Protein AF-A0A6S8BN02-F1 (afdb_monomer)

Organism: NCBI:txid215587

Structure (mmCIF, N/CA/C/O backbone):
data_AF-A0A6S8BN02-F1
#
_entry.id   AF-A0A6S8BN02-F1
#
loop_
_atom_site.group_PDB
_atom_site.id
_atom_site.type_symbol
_atom_site.label_atom_id
_atom_site.label_alt_id
_atom_site.label_comp_id
_atom_site.label_asym_id
_atom_site.label_entity_id
_atom_site.label_seq_id
_atom_site.pdbx_PDB_ins_code
_atom_site.Cartn_x
_atom_site.Cartn_y
_atom_site.Cartn_z
_atom_site.occupancy
_atom_site.B_iso_or_equiv
_atom_site.auth_seq_id
_atom_site.auth_comp_id
_atom_site.auth_asym_id
_atom_site.auth_atom_id
_atom_site.pdbx_PDB_model_num
ATOM 1 N N . MET A 1 1 ? -18.928 19.474 31.630 1.00 44.78 1 MET A N 1
ATOM 2 C CA . MET A 1 1 ? -18.646 19.064 30.236 1.00 44.78 1 MET A CA 1
ATOM 3 C C . MET A 1 1 ? -17.134 18.871 30.055 1.00 44.78 1 MET A C 1
ATOM 5 O O . MET A 1 1 ? -16.537 19.524 29.217 1.00 44.78 1 MET A O 1
ATOM 9 N N . TYR A 1 2 ? -16.512 18.007 30.874 1.00 41.44 2 TYR A N 1
ATOM 10 C CA . TYR A 1 2 ? -15.057 17.754 30.863 1.00 41.44 2 TYR A CA 1
ATOM 11 C C . TYR A 1 2 ? -14.678 16.281 31.134 1.00 41.44 2 TYR A C 1
ATOM 13 O O . TYR A 1 2 ? -13.512 15.988 31.355 1.00 41.44 2 TYR A O 1
ATOM 21 N N . ASP A 1 3 ? -15.614 15.331 31.029 1.00 41.16 3 ASP A N 1
ATOM 22 C CA . ASP A 1 3 ? -15.327 13.899 31.258 1.00 41.16 3 ASP A CA 1
ATOM 23 C C . ASP A 1 3 ? -15.135 13.097 29.961 1.00 41.16 3 ASP A C 1
ATOM 25 O O . ASP A 1 3 ? -15.389 11.897 29.907 1.00 41.16 3 ASP A O 1
ATOM 29 N N . VAL A 1 4 ? -14.690 13.749 28.882 1.00 53.25 4 VAL A N 1
ATOM 30 C CA . VAL A 1 4 ? -14.403 13.065 27.605 1.00 53.25 4 VAL A CA 1
ATOM 31 C C . VAL A 1 4 ? -12.940 12.598 27.526 1.00 53.25 4 VAL A C 1
ATOM 33 O O . VAL A 1 4 ? -12.625 11.679 26.778 1.00 53.25 4 VAL A O 1
ATOM 36 N N . PHE A 1 5 ? -12.039 13.145 28.351 1.00 51.91 5 PHE A N 1
ATOM 37 C CA . PHE A 1 5 ? -10.596 12.900 28.211 1.00 51.91 5 PHE A CA 1
ATOM 38 C C . PHE A 1 5 ? -10.017 11.769 29.069 1.00 51.91 5 PHE A C 1
ATOM 40 O O . PHE A 1 5 ? -8.858 11.414 28.873 1.00 51.91 5 PHE A O 1
ATOM 47 N N . HIS A 1 6 ? -10.786 11.160 29.980 1.00 45.75 6 HIS A N 1
ATOM 48 C CA . HIS A 1 6 ? -10.226 10.194 30.936 1.00 45.75 6 HIS A CA 1
ATOM 49 C C . HIS A 1 6 ? -10.884 8.810 30.927 1.00 45.75 6 HIS A C 1
ATOM 51 O O . HIS A 1 6 ? -10.909 8.116 31.944 1.00 45.75 6 HIS A O 1
ATOM 57 N N . ARG A 1 7 ? -11.355 8.329 29.769 1.00 52.53 7 ARG A N 1
ATOM 58 C CA . ARG A 1 7 ? -11.591 6.887 29.613 1.00 52.53 7 ARG A CA 1
ATOM 59 C C . ARG A 1 7 ? -10.234 6.201 29.490 1.00 52.53 7 ARG A C 1
ATOM 61 O O . ARG A 1 7 ? -9.657 6.138 28.410 1.00 52.53 7 ARG A O 1
ATOM 68 N N . ALA A 1 8 ? -9.704 5.717 30.614 1.00 55.69 8 ALA A N 1
ATOM 69 C CA . ALA A 1 8 ? -8.533 4.852 30.621 1.00 55.69 8 ALA A CA 1
ATOM 70 C C . ALA A 1 8 ? -8.816 3.662 29.692 1.00 55.69 8 ALA A C 1
ATOM 72 O O . ALA A 1 8 ? -9.604 2.775 30.025 1.00 55.69 8 ALA A O 1
ATOM 73 N N . GLY A 1 9 ? -8.230 3.685 28.492 1.00 63.44 9 GLY A N 1
ATOM 74 C CA . GLY A 1 9 ? -8.347 2.588 27.544 1.00 63.44 9 GLY A CA 1
ATOM 75 C C . GLY A 1 9 ? -7.926 1.297 28.235 1.00 63.44 9 GLY A C 1
ATOM 76 O O . GLY A 1 9 ? -6.915 1.270 28.944 1.00 63.44 9 GLY A O 1
ATOM 77 N N . SER A 1 10 ? -8.722 0.239 28.066 1.00 79.38 10 SER A N 1
ATOM 78 C CA . SER A 1 10 ? -8.413 -1.074 28.632 1.00 79.38 10 SER A CA 1
ATOM 79 C C . SER A 1 10 ? -6.965 -1.467 28.298 1.00 79.38 10 SER A C 1
ATOM 81 O O . SER A 1 10 ? -6.441 -1.094 27.242 1.00 79.38 10 SER A O 1
ATOM 83 N N . ARG A 1 11 ? -6.295 -2.229 29.175 1.00 82.50 11 ARG A N 1
ATOM 84 C CA . ARG A 1 11 ? -4.927 -2.727 28.906 1.00 82.50 11 ARG A CA 1
ATOM 85 C C . ARG A 1 11 ? -4.832 -3.400 27.528 1.00 82.50 11 ARG A C 1
ATOM 87 O O . ARG A 1 11 ? -3.827 -3.240 26.845 1.00 82.50 11 ARG A O 1
ATOM 94 N N . PHE A 1 12 ? -5.911 -4.059 27.105 1.00 79.50 12 PHE A N 1
ATOM 95 C CA . PHE A 1 12 ? -6.062 -4.659 25.784 1.00 79.50 12 PHE A CA 1
ATOM 96 C C . PHE A 1 12 ? -5.949 -3.636 24.645 1.00 79.50 12 PHE A C 1
ATOM 98 O O . PHE A 1 12 ? -5.154 -3.828 23.733 1.00 79.50 12 PHE A O 1
ATOM 105 N N . SER A 1 13 ? -6.662 -2.508 24.719 1.00 77.38 13 SER A N 1
ATOM 106 C CA . SER A 1 13 ? -6.602 -1.457 23.693 1.00 77.38 13 SER A CA 1
ATOM 107 C C . SER A 1 13 ? -5.203 -0.840 23.563 1.00 77.38 13 SER A C 1
ATOM 109 O O . SER A 1 13 ? -4.771 -0.535 22.456 1.00 77.38 13 SER A O 1
ATOM 111 N N . ARG A 1 14 ? -4.469 -0.691 24.677 1.00 82.88 14 ARG A N 1
ATOM 112 C CA . ARG A 1 14 ? -3.081 -0.189 24.655 1.00 82.88 14 ARG A CA 1
ATOM 113 C C . ARG A 1 14 ? -2.125 -1.195 24.015 1.00 82.88 14 ARG A C 1
ATOM 115 O O . ARG A 1 14 ? -1.319 -0.801 23.181 1.00 82.88 14 ARG A O 1
ATOM 122 N N . LEU A 1 15 ? -2.237 -2.476 24.373 1.00 85.75 15 LEU A N 1
ATOM 123 C CA . LEU A 1 15 ? -1.440 -3.546 23.763 1.00 85.75 15 LEU A CA 1
ATOM 124 C C . LEU A 1 15 ? -1.714 -3.663 22.262 1.00 85.75 15 LEU A C 1
ATOM 126 O O . LEU A 1 15 ? -0.774 -3.759 21.483 1.00 85.75 15 LEU A O 1
ATOM 130 N N . PHE A 1 16 ? -2.982 -3.581 21.860 1.00 83.94 16 PHE A N 1
ATOM 131 C CA . PHE A 1 16 ? -3.385 -3.621 20.459 1.00 83.94 16 PHE A CA 1
ATOM 132 C C . PHE A 1 16 ? -2.815 -2.440 19.655 1.00 83.94 16 PHE A C 1
ATOM 134 O O . PHE A 1 16 ? -2.267 -2.629 18.575 1.00 83.94 16 PHE A O 1
ATOM 141 N N . ALA A 1 17 ? -2.864 -1.220 20.202 1.00 84.00 17 ALA A N 1
ATOM 142 C CA . ALA A 1 17 ? -2.279 -0.047 19.550 1.00 84.00 17 ALA A CA 1
ATOM 143 C C . ALA A 1 17 ? -0.752 -0.161 19.392 1.00 84.00 17 ALA A C 1
ATOM 145 O O . ALA A 1 17 ? -0.221 0.164 18.331 1.00 84.00 17 ALA A O 1
ATOM 146 N N . ILE A 1 18 ? -0.052 -0.652 20.423 1.00 87.00 18 ILE A N 1
ATOM 147 C CA . ILE A 1 18 ? 1.394 -0.914 20.354 1.00 87.00 18 ILE A CA 1
ATOM 148 C C . ILE A 1 18 ? 1.684 -1.973 19.291 1.00 87.00 18 ILE A C 1
ATOM 150 O O . ILE A 1 18 ? 2.579 -1.780 18.477 1.00 87.00 18 ILE A O 1
ATOM 154 N N . GLN A 1 19 ? 0.917 -3.062 19.266 1.00 90.44 19 GLN A N 1
ATOM 155 C CA . GLN A 1 19 ? 1.087 -4.133 18.292 1.00 90.44 19 GLN A CA 1
ATOM 156 C C . GLN A 1 19 ? 0.885 -3.627 16.859 1.00 90.44 19 GLN A C 1
ATOM 158 O O . GLN A 1 19 ? 1.7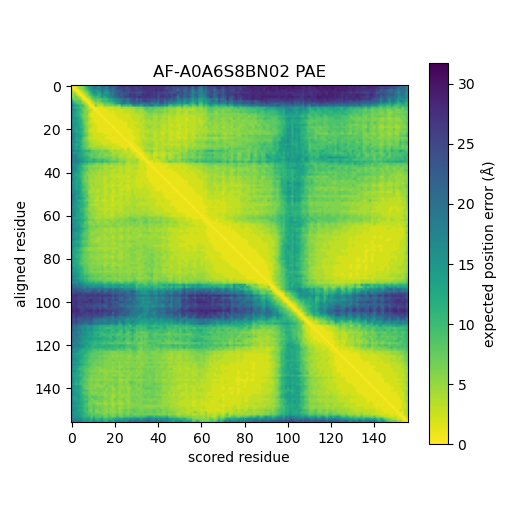61 -3.854 16.030 1.00 90.44 19 GLN A O 1
ATOM 163 N N . MET A 1 20 ? -0.179 -2.870 16.575 1.00 86.38 20 MET A N 1
ATOM 164 C CA . MET A 1 20 ? -0.367 -2.266 15.251 1.00 86.38 20 MET A CA 1
ATOM 165 C C . MET A 1 20 ? 0.755 -1.296 14.872 1.00 86.38 20 MET A C 1
ATOM 167 O O . MET A 1 20 ? 1.180 -1.276 13.718 1.00 86.38 20 MET A O 1
ATOM 171 N N . TRP A 1 21 ? 1.243 -0.488 15.820 1.00 87.12 21 TRP A N 1
ATOM 172 C CA . TRP A 1 21 ? 2.360 0.425 15.571 1.00 87.12 21 TRP A CA 1
ATOM 173 C C . TRP A 1 21 ? 3.642 -0.343 15.234 1.00 87.12 21 TRP A C 1
ATOM 175 O O . TRP A 1 21 ? 4.277 -0.050 14.225 1.00 87.12 21 TRP A O 1
ATOM 185 N N . VAL A 1 22 ? 3.978 -1.372 16.020 1.00 88.12 22 VAL A N 1
ATOM 186 C CA . VAL A 1 22 ? 5.139 -2.238 15.774 1.00 88.12 22 VAL A CA 1
ATOM 187 C C . VAL A 1 22 ? 5.011 -2.944 14.426 1.00 88.12 22 VAL A C 1
ATOM 189 O O . VAL A 1 22 ? 5.951 -2.895 13.640 1.00 88.12 22 VAL A O 1
ATOM 192 N N . THR A 1 23 ? 3.857 -3.544 14.114 1.00 86.88 23 THR A N 1
ATOM 193 C CA . THR A 1 23 ? 3.626 -4.189 12.813 1.00 86.88 23 THR A CA 1
ATOM 194 C C . THR A 1 23 ? 3.795 -3.190 11.666 1.00 86.88 23 THR A C 1
ATOM 196 O O . THR A 1 23 ? 4.440 -3.514 10.673 1.00 86.88 23 THR A O 1
ATOM 199 N N . GLY A 1 24 ? 3.290 -1.959 11.815 1.00 81.75 24 GLY A N 1
ATOM 200 C CA . GLY A 1 24 ? 3.478 -0.889 10.835 1.00 81.75 24 GLY A CA 1
ATOM 201 C C . GLY A 1 24 ? 4.951 -0.526 10.628 1.00 81.75 24 GLY A C 1
ATOM 202 O O . GLY A 1 24 ? 5.408 -0.476 9.491 1.00 81.75 24 GLY A O 1
ATOM 203 N N . VAL A 1 25 ? 5.710 -0.340 11.711 1.00 84.19 25 VAL A N 1
ATOM 204 C CA . VAL A 1 25 ? 7.153 -0.040 11.663 1.00 84.19 25 VAL A CA 1
ATOM 205 C C . VAL A 1 25 ? 7.943 -1.186 11.030 1.00 84.19 25 VAL A C 1
ATOM 207 O O . VAL A 1 25 ? 8.790 -0.949 10.174 1.00 84.19 25 VAL A O 1
ATOM 210 N N . ILE A 1 26 ? 7.657 -2.437 11.397 1.00 84.25 26 ILE A N 1
ATOM 211 C CA . ILE A 1 26 ? 8.308 -3.609 10.796 1.00 84.25 26 ILE A CA 1
ATOM 212 C C . ILE A 1 26 ? 8.007 -3.666 9.293 1.00 84.25 26 ILE A C 1
ATOM 214 O O . ILE A 1 26 ? 8.917 -3.870 8.487 1.00 84.25 26 ILE A O 1
ATOM 218 N N . CYS A 1 27 ? 6.750 -3.436 8.907 1.00 80.31 27 CYS A N 1
ATOM 219 C CA . CYS A 1 27 ? 6.324 -3.480 7.513 1.00 80.31 27 CYS A CA 1
ATOM 220 C C . CYS A 1 27 ? 6.990 -2.397 6.649 1.00 80.31 27 CYS A C 1
ATOM 222 O O . CYS A 1 27 ? 7.259 -2.653 5.478 1.00 80.31 27 CYS A O 1
ATOM 224 N N . THR A 1 28 ? 7.254 -1.206 7.200 1.00 79.56 28 THR A N 1
ATOM 225 C CA . THR A 1 28 ? 7.824 -0.075 6.447 1.00 79.56 28 THR A CA 1
ATOM 226 C C . THR A 1 28 ? 9.349 -0.011 6.492 1.00 79.56 28 THR A C 1
ATOM 228 O O . THR A 1 28 ? 9.969 0.299 5.477 1.00 79.56 28 THR A O 1
ATOM 231 N N . PHE A 1 29 ? 9.971 -0.311 7.636 1.00 83.31 29 PHE A N 1
ATOM 232 C CA . PHE A 1 29 ? 11.421 -0.171 7.810 1.00 83.31 29 PHE A CA 1
ATOM 233 C C . PHE A 1 29 ? 12.195 -1.458 7.543 1.00 83.31 29 PHE A C 1
ATOM 235 O O . PHE A 1 29 ? 13.279 -1.394 6.973 1.00 83.31 29 PHE A O 1
ATOM 242 N N . ILE A 1 30 ? 11.669 -2.612 7.962 1.00 80.25 30 ILE A N 1
ATOM 243 C CA . ILE A 1 30 ? 12.416 -3.879 7.900 1.00 80.25 30 ILE A CA 1
ATOM 244 C C . ILE A 1 30 ? 12.170 -4.592 6.571 1.00 80.25 30 ILE A C 1
ATOM 246 O O . ILE A 1 30 ? 13.091 -5.155 5.993 1.00 80.25 30 ILE A O 1
ATOM 250 N N . CYS A 1 31 ? 10.933 -4.568 6.076 1.00 78.50 31 CYS A N 1
ATOM 251 C CA . CYS A 1 31 ? 10.539 -5.312 4.882 1.00 78.50 31 CYS A CA 1
ATOM 252 C C . CYS A 1 31 ? 10.232 -4.352 3.734 1.00 78.50 31 CYS A C 1
ATOM 254 O O . CYS A 1 31 ? 9.072 -4.179 3.376 1.00 78.50 31 CYS A O 1
ATOM 256 N N . GLN A 1 32 ? 11.239 -3.692 3.166 1.00 74.75 32 GLN A N 1
ATOM 257 C CA . GLN A 1 32 ? 10.999 -2.839 2.001 1.00 74.75 32 GLN A CA 1
ATOM 258 C C . GLN A 1 32 ? 10.677 -3.697 0.771 1.00 74.75 32 GLN A C 1
ATOM 260 O O . GLN A 1 32 ? 11.382 -4.659 0.455 1.00 74.75 32 GLN A O 1
ATOM 265 N N . LEU A 1 33 ? 9.595 -3.342 0.076 1.00 72.50 33 LEU A N 1
ATOM 266 C CA . LEU A 1 33 ? 9.175 -4.012 -1.150 1.00 72.50 33 LEU A CA 1
ATOM 267 C C . LEU A 1 33 ? 10.280 -3.889 -2.215 1.00 72.50 33 LEU A C 1
ATOM 269 O O . LEU A 1 33 ? 10.770 -2.791 -2.465 1.00 72.50 33 LEU A O 1
ATOM 273 N N . GLY A 1 34 ? 10.645 -4.994 -2.869 1.00 67.94 34 GLY A N 1
ATOM 274 C CA . GLY A 1 34 ? 11.626 -5.005 -3.959 1.00 67.94 34 GLY A CA 1
ATOM 275 C C . GLY A 1 34 ? 13.048 -5.420 -3.572 1.00 67.94 34 GLY A C 1
ATOM 276 O O . GLY A 1 34 ? 13.881 -5.551 -4.460 1.00 67.94 34 GLY A O 1
ATOM 277 N N . GLN A 1 35 ? 13.332 -5.707 -2.296 1.00 71.94 35 GLN A N 1
ATOM 278 C CA . GLN A 1 35 ? 14.661 -6.171 -1.854 1.00 71.94 35 GLN A CA 1
ATOM 279 C C . GLN A 1 35 ? 14.930 -7.671 -2.101 1.00 71.94 35 GLN A C 1
ATOM 281 O O . GLN A 1 35 ? 16.002 -8.175 -1.780 1.00 71.94 35 GLN A O 1
ATOM 286 N N . GLY A 1 36 ? 13.965 -8.420 -2.646 1.00 76.88 36 GLY A N 1
ATOM 287 C CA . GLY A 1 36 ? 14.139 -9.830 -3.016 1.00 76.88 36 GLY A CA 1
ATOM 288 C C . GLY A 1 36 ? 12.886 -10.675 -2.795 1.00 76.88 36 GLY A C 1
ATOM 289 O O . GLY A 1 36 ? 11.927 -10.236 -2.170 1.00 76.88 36 GLY A O 1
ATOM 290 N N . LYS A 1 37 ? 12.887 -11.926 -3.282 1.00 78.06 37 LYS A N 1
ATOM 291 C CA . LYS A 1 37 ? 11.708 -12.821 -3.218 1.00 78.06 37 LYS A CA 1
ATOM 292 C C . LYS A 1 37 ? 11.251 -13.111 -1.783 1.00 78.06 37 LYS A C 1
ATOM 294 O O . LYS A 1 37 ? 10.050 -13.157 -1.531 1.00 78.06 37 LYS A O 1
ATOM 299 N N . LEU A 1 38 ? 12.199 -13.312 -0.862 1.00 80.38 38 LEU A N 1
ATOM 300 C CA . LEU A 1 38 ? 11.896 -13.574 0.547 1.00 80.38 38 LEU A CA 1
ATOM 301 C C . LEU A 1 38 ? 11.395 -12.307 1.253 1.00 80.38 38 LEU A C 1
ATOM 303 O O . LEU A 1 38 ? 10.380 -12.371 1.939 1.00 80.38 38 LEU A O 1
ATOM 307 N N . SER A 1 39 ? 12.053 -11.163 1.036 1.00 79.56 39 SER A N 1
ATOM 308 C CA . SER A 1 39 ? 11.618 -9.873 1.594 1.00 79.56 39 SER A CA 1
ATOM 309 C C . SER A 1 39 ? 10.222 -9.491 1.093 1.00 79.56 39 SER A C 1
ATOM 311 O O . SER A 1 39 ? 9.350 -9.181 1.898 1.00 79.56 39 SER A O 1
ATOM 313 N N . ASP A 1 40 ? 9.949 -9.648 -0.208 1.00 77.56 40 ASP A N 1
ATOM 314 C CA . ASP A 1 40 ? 8.621 -9.445 -0.803 1.00 77.56 40 ASP A CA 1
ATOM 315 C C . ASP A 1 40 ? 7.555 -10.338 -0.144 1.00 77.56 40 ASP A C 1
ATOM 317 O O . ASP A 1 40 ? 6.436 -9.888 0.113 1.00 77.56 40 ASP A O 1
ATOM 321 N N . ALA A 1 41 ? 7.884 -11.606 0.129 1.00 82.31 41 ALA A N 1
ATOM 322 C CA . ALA A 1 41 ? 6.967 -12.533 0.783 1.00 82.31 41 ALA A CA 1
ATOM 323 C C . ALA A 1 41 ? 6.682 -12.117 2.234 1.00 82.31 41 ALA A C 1
ATOM 325 O O . ALA A 1 41 ? 5.518 -12.065 2.634 1.00 82.31 41 ALA A O 1
ATOM 326 N N . ILE A 1 42 ? 7.719 -11.770 3.005 1.00 84.81 42 ILE A N 1
ATOM 327 C CA . ILE A 1 42 ? 7.572 -11.303 4.392 1.00 84.81 42 ILE A CA 1
ATOM 328 C C . ILE A 1 42 ? 6.803 -9.977 4.431 1.00 84.81 42 ILE A C 1
ATOM 330 O O . ILE A 1 42 ? 5.893 -9.830 5.250 1.00 84.81 42 ILE A O 1
ATOM 334 N N . HIS A 1 43 ? 7.096 -9.044 3.522 1.00 84.69 43 HIS A N 1
ATOM 335 C CA . HIS A 1 43 ? 6.357 -7.792 3.375 1.00 84.69 43 HIS A CA 1
ATOM 336 C C . HIS A 1 43 ? 4.875 -8.066 3.122 1.00 84.69 43 HIS A C 1
ATOM 338 O O . HIS A 1 43 ? 4.021 -7.513 3.807 1.00 84.69 43 HIS A O 1
ATOM 344 N N . PHE A 1 44 ? 4.548 -8.968 2.192 1.00 83.44 44 PHE A N 1
ATOM 345 C CA . PHE A 1 44 ? 3.159 -9.296 1.878 1.00 83.44 44 PHE A CA 1
ATOM 346 C C . PHE A 1 44 ? 2.419 -9.932 3.063 1.00 83.44 44 PHE A C 1
ATOM 348 O O . PHE A 1 44 ? 1.268 -9.580 3.333 1.00 83.44 44 PHE A O 1
ATOM 355 N N . VAL A 1 45 ? 3.073 -10.838 3.798 1.00 87.06 45 VAL A N 1
ATOM 356 C CA . VAL A 1 45 ? 2.508 -11.449 5.013 1.00 87.06 45 VAL A CA 1
ATOM 357 C C . VAL A 1 45 ? 2.272 -10.390 6.089 1.00 87.06 45 VAL A C 1
ATOM 359 O O . VAL A 1 45 ? 1.173 -10.310 6.635 1.00 87.06 45 VAL A O 1
ATOM 362 N N . THR A 1 46 ? 3.262 -9.536 6.348 1.00 86.06 46 THR A N 1
ATOM 363 C CA . THR A 1 46 ? 3.178 -8.484 7.372 1.00 86.06 46 THR A CA 1
ATOM 364 C C . THR A 1 46 ? 2.119 -7.443 7.014 1.00 86.06 46 THR A C 1
ATOM 366 O O . THR A 1 46 ? 1.302 -7.086 7.859 1.00 86.06 46 THR A O 1
ATOM 369 N N . ALA A 1 47 ? 2.053 -7.021 5.749 1.00 85.62 47 ALA A N 1
ATOM 370 C CA . ALA A 1 47 ? 1.014 -6.131 5.242 1.00 85.62 47 ALA A CA 1
ATOM 371 C C . ALA A 1 47 ? -0.382 -6.764 5.362 1.00 85.62 47 ALA A C 1
ATOM 373 O O . ALA A 1 47 ? -1.339 -6.093 5.740 1.00 85.62 47 ALA A O 1
ATOM 374 N N . THR A 1 48 ? -0.512 -8.068 5.099 1.00 86.50 48 THR A N 1
ATOM 375 C CA . THR A 1 48 ? -1.784 -8.789 5.273 1.00 86.50 48 THR A CA 1
ATOM 376 C C . THR A 1 48 ? -2.204 -8.832 6.741 1.00 86.50 48 THR A C 1
ATOM 378 O O . THR A 1 48 ? -3.361 -8.549 7.047 1.00 86.50 48 THR A O 1
ATOM 381 N N . MET A 1 49 ? -1.279 -9.131 7.659 1.00 87.94 49 MET A N 1
ATOM 382 C CA . MET A 1 49 ? -1.548 -9.077 9.101 1.00 87.94 49 MET A CA 1
ATOM 383 C C . MET A 1 49 ? -1.966 -7.671 9.539 1.00 87.94 49 MET A C 1
ATOM 385 O O . MET A 1 49 ? -2.996 -7.521 10.189 1.00 87.94 49 MET A O 1
ATOM 389 N N . TYR A 1 50 ? -1.244 -6.643 9.092 1.00 87.38 50 TYR A N 1
ATOM 390 C CA . TYR A 1 50 ? -1.569 -5.242 9.363 1.00 87.38 50 TYR A CA 1
ATOM 391 C C . TYR A 1 50 ? -2.987 -4.867 8.897 1.00 87.38 50 TYR A C 1
ATOM 393 O O . TYR A 1 50 ? -3.718 -4.149 9.578 1.00 87.38 50 TYR A O 1
ATOM 401 N N . MET A 1 51 ? -3.423 -5.404 7.755 1.00 89.00 51 MET A N 1
ATOM 402 C CA . MET A 1 51 ? -4.787 -5.213 7.261 1.00 89.00 51 MET A CA 1
ATOM 403 C C . MET A 1 51 ? -5.840 -5.936 8.103 1.00 89.00 51 MET A C 1
ATOM 405 O O . MET A 1 51 ? -6.922 -5.387 8.318 1.00 89.00 51 MET A O 1
ATOM 409 N N . ILE A 1 52 ? -5.545 -7.144 8.594 1.00 89.94 52 ILE A N 1
ATOM 410 C CA . ILE A 1 52 ? -6.430 -7.872 9.515 1.00 89.94 52 ILE A CA 1
ATOM 411 C C . ILE A 1 52 ? -6.599 -7.081 10.815 1.00 89.94 52 ILE A C 1
ATOM 413 O O . ILE A 1 52 ? -7.727 -6.937 11.291 1.00 89.94 52 ILE A O 1
ATOM 417 N N . ASP A 1 53 ? -5.520 -6.505 11.345 1.00 89.44 53 ASP A N 1
ATOM 418 C CA . ASP A 1 53 ? -5.583 -5.683 12.553 1.00 89.44 53 ASP A CA 1
ATOM 419 C C . ASP A 1 53 ? -6.517 -4.479 12.354 1.00 89.44 53 ASP A C 1
ATOM 421 O O . ASP A 1 53 ? -7.403 -4.234 13.175 1.00 89.44 53 ASP A O 1
ATOM 425 N N . HIS A 1 54 ? -6.441 -3.794 11.208 1.00 88.19 54 HIS A N 1
ATOM 426 C CA . HIS A 1 54 ? -7.379 -2.711 10.878 1.00 88.19 54 HIS A CA 1
ATOM 427 C C . HIS A 1 54 ? -8.838 -3.173 10.805 1.00 88.19 54 HIS A C 1
ATOM 429 O O . HIS A 1 54 ? -9.735 -2.482 11.294 1.00 88.19 54 HIS A O 1
ATOM 435 N N . VAL A 1 55 ? -9.102 -4.359 10.247 1.00 89.75 55 VAL A N 1
ATOM 436 C CA . VAL A 1 55 ? -10.454 -4.950 10.202 1.00 89.75 55 VAL A CA 1
ATOM 437 C C . VAL A 1 55 ? -10.990 -5.178 11.617 1.00 89.75 55 VAL A C 1
ATOM 439 O O . VAL A 1 55 ? -12.136 -4.815 11.914 1.00 89.75 55 VAL A O 1
ATOM 442 N N . VAL A 1 56 ? -10.166 -5.769 12.489 1.00 89.75 56 VAL A N 1
ATOM 443 C CA . VAL A 1 56 ? -10.502 -6.026 13.895 1.00 89.75 56 VAL A CA 1
ATOM 444 C C . VAL A 1 56 ? -10.750 -4.708 14.622 1.00 89.75 56 VAL A C 1
ATOM 446 O O . VAL A 1 56 ? -11.764 -4.575 15.312 1.00 89.75 56 VAL A O 1
ATOM 449 N N . LEU A 1 57 ? -9.899 -3.705 14.405 1.00 87.88 57 LEU A N 1
ATOM 450 C CA . LEU A 1 57 ? -10.032 -2.390 15.018 1.00 87.88 57 LEU A CA 1
ATOM 451 C C . LEU A 1 57 ? -11.330 -1.689 14.612 1.00 87.88 57 LEU A C 1
ATOM 453 O O . LEU A 1 57 ? -12.056 -1.200 15.475 1.00 87.88 57 LEU A O 1
ATOM 457 N N . PHE A 1 58 ? -11.672 -1.678 13.321 1.00 88.31 58 PHE A N 1
ATOM 458 C CA . PHE A 1 58 ? -12.931 -1.089 12.860 1.00 88.31 58 PHE A CA 1
ATOM 459 C C . PHE A 1 58 ? -14.159 -1.802 13.429 1.00 88.31 58 PHE A C 1
ATOM 461 O O . PHE A 1 58 ? -15.193 -1.169 13.659 1.00 88.31 58 PHE A O 1
ATOM 468 N N . SER A 1 59 ? -14.066 -3.117 13.644 1.00 88.69 59 SER A N 1
ATOM 469 C CA . SER A 1 59 ? -15.120 -3.883 14.308 1.00 88.69 59 SER A CA 1
ATOM 470 C C . SER A 1 59 ? -15.229 -3.510 15.788 1.00 88.69 59 SER A C 1
ATOM 472 O O . SER A 1 59 ? -16.332 -3.282 16.285 1.00 88.69 59 SER A O 1
ATOM 474 N N . TYR A 1 60 ? -14.092 -3.386 16.475 1.00 86.50 60 TYR A N 1
ATOM 475 C CA . TYR A 1 60 ? -14.019 -3.022 17.888 1.00 86.50 60 TYR A CA 1
ATOM 476 C C . TYR A 1 60 ? -14.548 -1.605 18.156 1.00 86.50 60 TYR A C 1
ATOM 478 O O . TYR A 1 60 ? -15.360 -1.409 19.058 1.00 86.50 60 TYR A O 1
ATOM 486 N N . LEU A 1 61 ? -14.160 -0.630 17.328 1.00 85.69 61 LEU A N 1
ATOM 487 C CA . LEU A 1 61 ? -14.589 0.771 17.434 1.00 85.69 61 LEU A CA 1
ATOM 488 C C . LEU A 1 61 ? -15.994 1.033 16.871 1.00 85.69 61 LEU A C 1
ATOM 490 O O . LEU A 1 61 ? -16.467 2.165 16.915 1.00 85.69 61 LEU A O 1
ATOM 494 N N . LYS A 1 62 ? -16.671 0.012 16.322 1.00 89.12 62 LYS A N 1
ATOM 495 C CA . LYS A 1 62 ? -17.982 0.145 15.657 1.00 89.12 62 LYS A CA 1
ATOM 496 C C . LYS A 1 62 ? -18.012 1.288 14.629 1.00 89.12 62 LYS A C 1
ATOM 498 O O . LYS A 1 62 ? -19.020 1.981 14.482 1.00 89.12 62 LYS A O 1
ATOM 503 N N . THR A 1 63 ? -16.911 1.477 13.902 1.00 88.94 63 THR A N 1
ATOM 504 C CA . THR A 1 63 ? -16.749 2.569 12.937 1.00 88.94 63 THR A CA 1
ATOM 505 C C . THR A 1 63 ? -17.853 2.535 11.875 1.00 88.94 63 THR A C 1
ATOM 507 O O . THR A 1 63 ? -18.254 1.463 11.403 1.00 88.94 63 THR A O 1
ATOM 510 N N . ARG A 1 64 ? -18.344 3.716 11.465 1.00 90.50 64 ARG A N 1
ATOM 511 C CA . ARG A 1 64 ? -19.398 3.836 10.442 1.00 90.50 64 ARG A CA 1
ATOM 512 C C . ARG A 1 64 ? -19.001 3.098 9.158 1.00 90.50 64 ARG A C 1
ATOM 514 O O . ARG A 1 64 ? -17.854 3.164 8.714 1.00 90.50 64 ARG A O 1
ATOM 521 N N . ARG A 1 65 ? -19.979 2.439 8.522 1.00 90.94 65 ARG A N 1
ATOM 522 C CA . ARG A 1 65 ? -19.770 1.608 7.318 1.00 90.94 65 ARG A CA 1
ATOM 523 C C . ARG A 1 65 ? -19.070 2.356 6.179 1.00 90.94 65 ARG A C 1
ATOM 525 O O . ARG A 1 65 ? -18.273 1.742 5.485 1.00 90.94 65 ARG A O 1
ATOM 532 N N . ILE A 1 66 ? -19.320 3.661 6.043 1.00 93.75 66 ILE A N 1
ATOM 533 C CA . ILE A 1 66 ? -18.742 4.511 4.991 1.00 93.75 66 ILE A CA 1
ATOM 534 C C . ILE A 1 66 ? -17.207 4.517 5.070 1.00 93.75 66 ILE A C 1
ATOM 536 O O . ILE A 1 66 ? -16.550 4.214 4.076 1.00 93.75 66 ILE A O 1
ATOM 540 N N . PHE A 1 67 ? -16.628 4.764 6.251 1.00 91.12 67 PHE A N 1
ATOM 541 C CA . PHE A 1 67 ? -15.169 4.786 6.427 1.00 91.12 67 PHE A CA 1
ATOM 542 C C . PHE A 1 67 ? -14.542 3.408 6.203 1.00 91.12 67 PHE A C 1
ATOM 544 O O . PHE A 1 67 ? -13.512 3.306 5.547 1.00 91.12 67 PHE A O 1
ATOM 551 N N . ARG A 1 68 ? -15.209 2.338 6.657 1.00 91.81 68 ARG A N 1
ATOM 552 C CA . ARG A 1 68 ? -14.764 0.955 6.413 1.00 91.81 68 ARG A CA 1
ATOM 553 C C . ARG A 1 68 ? -14.746 0.623 4.923 1.00 91.81 68 ARG A C 1
ATOM 555 O O . ARG A 1 68 ? -13.771 0.069 4.430 1.00 91.81 68 ARG A O 1
ATOM 562 N N . SER A 1 69 ? -15.811 0.977 4.201 1.00 93.62 69 SER A N 1
ATOM 563 C CA . SER A 1 69 ? -15.877 0.758 2.755 1.00 93.62 69 SER A CA 1
ATOM 564 C C . SER A 1 69 ? -14.833 1.581 2.006 1.00 93.62 69 SER A C 1
ATOM 566 O O . SER A 1 69 ? -14.156 1.033 1.145 1.00 93.62 69 SER A O 1
ATOM 568 N N . ALA A 1 70 ? -14.644 2.854 2.374 1.00 93.62 70 ALA A N 1
ATOM 569 C CA . ALA A 1 70 ? -13.633 3.714 1.769 1.00 93.62 70 ALA A CA 1
ATOM 570 C C . ALA A 1 70 ? -12.227 3.141 1.975 1.00 93.62 70 ALA A C 1
ATOM 572 O O . ALA A 1 70 ? -11.458 3.062 1.020 1.00 93.62 70 ALA A O 1
ATOM 573 N N . PHE A 1 71 ? -11.925 2.659 3.181 1.00 92.69 71 PHE A N 1
ATOM 574 C CA . PHE A 1 71 ? -10.656 2.015 3.495 1.00 92.69 71 PHE A CA 1
ATOM 575 C C . PHE A 1 71 ? -10.412 0.766 2.633 1.00 92.69 71 PHE A C 1
ATOM 577 O O . PHE A 1 71 ? -9.380 0.668 1.972 1.00 92.69 71 PHE A O 1
ATOM 584 N N . TYR A 1 72 ? -11.373 -0.165 2.564 1.00 92.00 72 TYR A N 1
ATOM 585 C CA . TYR A 1 72 ? -11.206 -1.395 1.777 1.00 92.00 72 TYR A CA 1
ATOM 586 C C . TYR A 1 72 ? -11.132 -1.146 0.275 1.00 92.00 72 TYR A C 1
ATOM 588 O O . TYR A 1 72 ? -10.302 -1.749 -0.400 1.00 92.00 72 TYR A O 1
ATOM 596 N N . VAL A 1 73 ? -11.978 -0.259 -0.254 1.00 94.94 73 VAL A N 1
ATOM 597 C CA . VAL A 1 73 ? -11.941 0.106 -1.674 1.00 94.94 73 VAL A CA 1
ATOM 598 C C . VAL A 1 73 ? -10.598 0.746 -2.009 1.00 94.94 73 VAL A C 1
ATOM 600 O O . VAL A 1 73 ? -9.994 0.373 -3.011 1.00 94.94 73 VAL A O 1
ATOM 603 N N . SER A 1 74 ? -10.091 1.633 -1.147 1.00 92.62 74 SER A N 1
ATOM 604 C CA . SER A 1 74 ? -8.791 2.274 -1.359 1.00 92.62 74 SER A CA 1
ATOM 605 C C . SER A 1 74 ? -7.649 1.269 -1.336 1.00 92.62 74 SER A C 1
ATOM 607 O O . SER A 1 74 ? -6.801 1.278 -2.224 1.00 92.62 74 SER A O 1
ATOM 609 N N . PHE A 1 75 ? -7.668 0.345 -0.375 1.00 90.50 75 PHE A N 1
ATOM 610 C CA . PHE A 1 75 ? -6.683 -0.727 -0.297 1.00 90.50 75 PHE A CA 1
ATOM 611 C C . PHE A 1 75 ? -6.693 -1.621 -1.544 1.00 90.50 75 PHE A C 1
ATOM 613 O O . PHE A 1 75 ? -5.642 -1.894 -2.119 1.00 90.50 75 PHE A O 1
ATOM 620 N N . LEU A 1 76 ? -7.873 -2.060 -1.994 1.00 92.62 76 LEU A N 1
ATOM 621 C CA . LEU A 1 76 ? -7.999 -2.905 -3.183 1.00 92.62 76 LEU A CA 1
ATOM 622 C C . LEU A 1 76 ? -7.562 -2.172 -4.455 1.00 92.62 76 LEU A C 1
ATOM 624 O O . LEU A 1 76 ? -6.869 -2.763 -5.283 1.00 92.62 76 LEU A O 1
ATOM 628 N N . ALA A 1 77 ? -7.929 -0.897 -4.600 1.00 93.69 77 ALA A N 1
ATOM 629 C CA . ALA A 1 77 ? -7.515 -0.061 -5.723 1.00 93.69 77 ALA A CA 1
ATOM 630 C C . ALA A 1 77 ? -5.990 0.117 -5.757 1.00 93.69 77 ALA A C 1
ATOM 632 O O . ALA A 1 77 ? -5.369 -0.088 -6.801 1.00 93.69 77 ALA A O 1
ATOM 633 N N . MET A 1 78 ? -5.376 0.402 -4.606 1.00 91.75 78 MET A N 1
ATOM 634 C CA . MET A 1 78 ? -3.924 0.489 -4.457 1.00 91.75 78 MET A CA 1
ATOM 635 C C . MET A 1 78 ? -3.242 -0.842 -4.810 1.00 91.75 78 MET A C 1
ATOM 637 O O . MET A 1 78 ? -2.327 -0.869 -5.629 1.00 91.75 78 MET A O 1
ATOM 641 N N . ALA A 1 79 ? -3.727 -1.966 -4.272 1.00 87.88 79 ALA A N 1
ATOM 642 C CA . ALA A 1 79 ? -3.178 -3.291 -4.559 1.00 87.88 79 ALA A CA 1
ATOM 643 C C . ALA A 1 79 ? -3.295 -3.666 -6.048 1.00 87.88 79 ALA A C 1
ATOM 645 O O . ALA A 1 79 ? -2.376 -4.266 -6.612 1.00 87.88 79 ALA A O 1
ATOM 646 N N . ALA A 1 80 ? -4.402 -3.306 -6.702 1.00 92.00 80 ALA A N 1
ATOM 647 C CA . ALA A 1 80 ? -4.586 -3.504 -8.137 1.00 92.00 80 ALA A CA 1
ATOM 648 C C . ALA A 1 80 ? -3.596 -2.663 -8.959 1.00 92.00 80 ALA A C 1
ATOM 650 O O . ALA A 1 80 ? -2.952 -3.199 -9.861 1.00 92.00 80 ALA A O 1
ATOM 651 N N . ALA A 1 81 ? -3.407 -1.388 -8.607 1.00 91.06 81 ALA A N 1
ATOM 652 C CA . ALA A 1 81 ? -2.448 -0.506 -9.269 1.00 91.06 81 ALA A CA 1
ATOM 653 C C . ALA A 1 81 ? -0.999 -0.992 -9.101 1.00 91.06 81 ALA A C 1
ATOM 655 O O . ALA A 1 81 ? -0.248 -1.044 -10.073 1.00 91.06 81 ALA A O 1
ATOM 656 N N . MET A 1 82 ? -0.620 -1.453 -7.904 1.00 87.75 82 MET A N 1
ATOM 657 C CA . MET A 1 82 ? 0.700 -2.049 -7.661 1.00 87.75 82 MET A CA 1
ATOM 658 C C . MET A 1 82 ? 0.924 -3.322 -8.487 1.00 87.75 82 MET A C 1
ATOM 660 O O . MET A 1 82 ? 2.016 -3.530 -9.018 1.00 87.75 82 MET A O 1
ATOM 664 N N . ARG A 1 83 ? -0.099 -4.178 -8.629 1.00 89.00 83 ARG A N 1
ATOM 665 C CA . ARG A 1 83 ? -0.025 -5.381 -9.478 1.00 89.00 83 ARG A CA 1
ATOM 666 C C . ARG A 1 83 ? 0.160 -5.024 -10.947 1.00 89.00 83 ARG A C 1
ATOM 668 O O . ARG A 1 83 ? 1.011 -5.622 -11.600 1.00 89.00 83 ARG A O 1
ATOM 675 N N . GLU A 1 84 ? -0.598 -4.052 -11.447 1.00 92.12 84 GLU A N 1
ATOM 676 C CA . GLU A 1 84 ? -0.486 -3.575 -12.827 1.00 92.12 84 GLU A CA 1
ATOM 677 C C . GLU A 1 84 ? 0.885 -2.946 -13.090 1.00 92.12 84 GLU A C 1
ATOM 679 O O . GLU A 1 84 ? 1.541 -3.292 -14.072 1.00 92.12 84 GLU A O 1
ATOM 684 N N . LYS A 1 85 ? 1.377 -2.104 -12.171 1.00 89.31 85 LYS A N 1
ATOM 685 C CA . LYS A 1 85 ? 2.734 -1.549 -12.229 1.00 89.31 85 LYS A CA 1
ATOM 686 C C . LYS A 1 85 ? 3.775 -2.673 -12.285 1.00 89.31 85 LYS A C 1
ATOM 688 O O . LYS A 1 85 ? 4.599 -2.702 -13.197 1.00 89.31 85 LYS A O 1
ATOM 693 N N . LYS A 1 86 ? 3.699 -3.660 -11.380 1.00 85.44 86 LYS A N 1
ATOM 694 C CA . LYS A 1 86 ? 4.614 -4.819 -11.357 1.00 85.44 86 LYS A CA 1
ATOM 695 C C . LYS A 1 86 ? 4.542 -5.646 -12.646 1.00 85.44 86 LYS A C 1
ATOM 697 O O . LYS A 1 86 ? 5.570 -6.161 -13.079 1.00 85.44 86 LYS A O 1
ATOM 702 N N . ARG A 1 87 ? 3.363 -5.764 -13.269 1.00 89.25 87 ARG A N 1
ATOM 703 C CA . ARG A 1 87 ? 3.191 -6.429 -14.569 1.00 89.25 87 ARG A CA 1
ATOM 704 C C . ARG A 1 87 ? 3.944 -5.690 -15.676 1.00 89.25 87 ARG A C 1
ATOM 706 O O . ARG A 1 87 ? 4.771 -6.312 -16.331 1.00 89.25 87 ARG A O 1
ATOM 713 N N . ILE A 1 88 ? 3.741 -4.379 -15.810 1.00 88.81 88 ILE A N 1
ATOM 714 C CA . ILE A 1 88 ? 4.419 -3.545 -16.821 1.00 88.81 88 ILE A CA 1
ATOM 715 C C . ILE A 1 88 ? 5.940 -3.633 -16.662 1.00 88.81 88 ILE A C 1
ATOM 717 O O . ILE A 1 88 ? 6.666 -3.806 -17.638 1.00 88.81 88 ILE A O 1
ATOM 721 N N . HIS A 1 89 ? 6.442 -3.579 -15.426 1.00 85.25 89 HIS A N 1
ATOM 722 C CA . HIS A 1 89 ? 7.880 -3.705 -15.200 1.00 85.25 89 HIS A CA 1
ATOM 723 C C . HIS A 1 89 ? 8.452 -5.075 -15.588 1.00 85.25 89 HIS A C 1
ATOM 725 O O . HIS A 1 89 ? 9.610 -5.143 -15.995 1.00 85.25 89 HIS A O 1
ATOM 731 N N . ARG A 1 90 ? 7.670 -6.157 -15.461 1.00 84.25 90 ARG A N 1
ATOM 732 C CA . ARG A 1 90 ? 8.075 -7.492 -15.927 1.00 84.25 90 ARG A CA 1
ATOM 733 C C . ARG A 1 90 ? 8.048 -7.597 -17.450 1.00 84.25 90 ARG A C 1
ATOM 735 O O . ARG A 1 90 ? 8.944 -8.206 -18.011 1.00 84.25 90 ARG A O 1
ATOM 742 N N . GLU A 1 91 ? 7.049 -7.009 -18.103 1.00 88.88 91 GLU A N 1
ATOM 743 C CA . GLU A 1 91 ? 6.901 -7.042 -19.567 1.00 88.88 91 GLU A CA 1
ATOM 744 C C . GLU A 1 91 ? 8.017 -6.276 -20.291 1.00 88.88 91 GLU A C 1
ATOM 746 O O . GLU A 1 91 ? 8.456 -6.696 -21.357 1.00 88.88 91 GLU A O 1
ATOM 751 N N . HIS A 1 92 ? 8.512 -5.185 -19.700 1.00 85.94 92 HIS A N 1
ATOM 75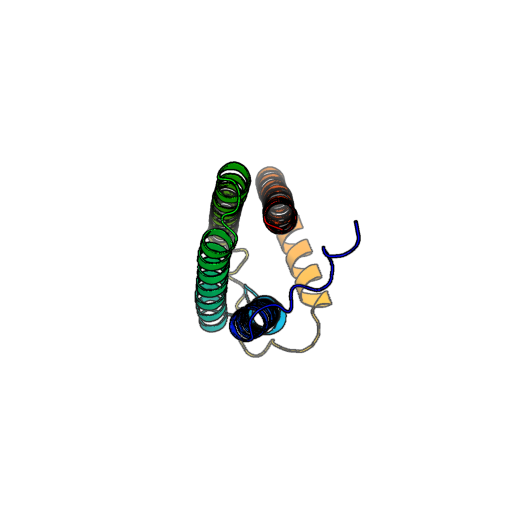2 C CA . HIS A 1 92 ? 9.590 -4.367 -20.269 1.00 85.94 92 HIS A CA 1
ATOM 753 C C . HIS A 1 92 ? 10.978 -4.677 -19.704 1.00 85.94 92 HIS A C 1
ATOM 755 O O . HIS A 1 92 ? 11.893 -3.869 -19.855 1.00 85.94 92 HIS A O 1
ATOM 761 N N . ASP A 1 93 ? 11.128 -5.822 -19.033 1.00 81.06 93 ASP A N 1
ATOM 762 C CA . ASP A 1 93 ? 12.407 -6.324 -18.523 1.00 81.06 93 ASP A CA 1
ATOM 763 C C . ASP A 1 93 ? 13.160 -5.330 -17.610 1.00 81.06 93 ASP A C 1
ATOM 765 O O . ASP A 1 93 ? 14.372 -5.400 -17.413 1.00 81.06 93 ASP A O 1
ATOM 769 N N . LEU A 1 94 ? 12.430 -4.394 -16.987 1.00 71.56 94 LEU A N 1
ATOM 770 C CA . LEU A 1 94 ? 13.016 -3.324 -16.167 1.00 71.56 94 LEU A CA 1
ATOM 771 C C . LEU A 1 94 ? 13.727 -3.879 -14.917 1.00 71.56 94 LEU A C 1
ATOM 773 O O . LEU A 1 94 ? 14.632 -3.232 -14.378 1.00 71.56 94 LEU A O 1
ATOM 777 N N . PHE A 1 95 ? 13.362 -5.100 -14.514 1.00 65.69 95 PHE A N 1
ATOM 778 C CA . PHE A 1 95 ? 13.906 -5.844 -13.377 1.00 65.69 95 PHE A CA 1
ATOM 779 C C . PHE A 1 95 ? 14.965 -6.907 -13.734 1.00 65.69 95 PHE A C 1
ATOM 781 O O . PHE A 1 95 ? 15.431 -7.588 -12.827 1.00 65.69 95 PHE A O 1
ATOM 788 N N . SER A 1 96 ? 15.356 -7.081 -15.004 1.00 54.88 96 SER A N 1
ATOM 789 C CA . SER A 1 96 ? 16.270 -8.178 -15.408 1.00 54.88 96 SER A CA 1
ATOM 790 C C . SER A 1 96 ? 17.748 -7.919 -15.144 1.00 54.88 96 SER A C 1
ATOM 792 O O . SER A 1 96 ? 18.564 -8.835 -15.184 1.00 54.88 96 SER A O 1
ATOM 794 N N . GLY A 1 97 ? 18.087 -6.685 -14.769 1.00 53.75 97 GLY A N 1
ATOM 795 C CA . GLY A 1 97 ? 19.327 -6.435 -14.051 1.00 53.75 97 GLY A CA 1
ATOM 796 C C . GLY A 1 97 ? 19.176 -6.990 -12.644 1.00 53.75 97 GLY A C 1
ATOM 797 O O . GLY A 1 97 ? 18.614 -6.302 -11.796 1.00 53.75 97 GLY A O 1
ATOM 798 N N . GLU A 1 98 ? 19.615 -8.234 -12.458 1.00 46.12 98 GLU A N 1
ATOM 799 C CA . GLU A 1 98 ? 19.846 -8.903 -11.180 1.00 46.12 98 GLU A CA 1
ATOM 800 C C . GLU A 1 98 ? 20.214 -7.875 -10.101 1.00 46.12 98 GLU A C 1
ATOM 802 O O . GLU A 1 98 ? 21.308 -7.315 -10.097 1.00 46.12 98 GLU A O 1
ATOM 807 N N . TYR A 1 99 ? 19.287 -7.606 -9.179 1.00 50.56 99 TYR A N 1
ATOM 808 C CA . TYR A 1 99 ? 19.671 -7.154 -7.847 1.00 50.56 99 TYR A CA 1
ATOM 809 C C . TYR A 1 99 ? 20.348 -8.362 -7.201 1.00 50.56 99 TYR A C 1
ATOM 811 O O . TYR A 1 99 ? 19.705 -9.156 -6.509 1.00 50.56 99 TYR A O 1
ATOM 819 N N . SER A 1 100 ? 21.623 -8.570 -7.531 1.00 42.97 100 SER A N 1
ATOM 820 C CA . SER A 1 100 ? 22.481 -9.500 -6.814 1.00 42.97 100 SER A CA 1
ATOM 821 C C . SER A 1 100 ? 22.406 -9.118 -5.343 1.00 42.97 100 SER A C 1
ATOM 823 O O . SER A 1 100 ? 22.543 -7.949 -4.991 1.00 42.97 100 SER A O 1
ATOM 825 N N . LEU A 1 101 ? 22.155 -10.102 -4.482 1.00 48.53 101 LEU A N 1
ATOM 826 C CA . LEU A 1 101 ? 22.074 -9.932 -3.027 1.00 48.53 101 LEU A CA 1
ATOM 827 C C . LEU A 1 101 ? 23.345 -9.309 -2.407 1.00 48.53 101 LEU A C 1
ATOM 829 O O . LEU A 1 101 ? 23.312 -8.937 -1.238 1.00 48.53 101 LEU A O 1
ATOM 833 N N . ASP A 1 102 ? 24.416 -9.160 -3.191 1.00 47.28 102 ASP A N 1
ATOM 834 C CA . ASP A 1 102 ? 25.668 -8.491 -2.830 1.00 47.28 102 ASP A CA 1
ATOM 835 C C . ASP A 1 102 ? 25.634 -6.953 -2.994 1.00 47.28 102 ASP A C 1
ATOM 837 O O . ASP A 1 102 ? 26.483 -6.277 -2.426 1.00 47.28 102 ASP A O 1
ATOM 841 N N . ASP A 1 103 ? 24.641 -6.376 -3.689 1.00 47.88 103 ASP A N 1
ATOM 842 C CA . ASP A 1 103 ? 24.470 -4.915 -3.860 1.00 47.88 103 ASP A CA 1
ATOM 843 C C . ASP A 1 103 ? 23.545 -4.292 -2.786 1.00 47.88 103 ASP A C 1
ATOM 845 O O . ASP A 1 103 ? 23.022 -3.182 -2.941 1.00 47.88 103 ASP A O 1
ATOM 849 N N . ILE A 1 104 ? 23.334 -4.987 -1.662 1.00 50.88 104 ILE A N 1
ATOM 850 C CA . ILE A 1 104 ? 22.685 -4.437 -0.460 1.00 50.88 104 ILE A CA 1
ATOM 851 C C . ILE A 1 104 ? 23.716 -3.573 0.287 1.00 50.88 104 ILE A C 1
ATOM 853 O O . ILE A 1 104 ? 24.041 -3.830 1.441 1.00 50.88 104 ILE A O 1
ATOM 857 N N . ASP A 1 105 ? 24.278 -2.561 -0.378 1.00 45.06 105 ASP A N 1
ATOM 858 C CA . ASP A 1 105 ? 25.282 -1.682 0.223 1.00 45.06 105 ASP A CA 1
ATOM 859 C C . ASP A 1 105 ? 24.890 -0.200 0.065 1.00 45.06 105 ASP A C 1
ATOM 861 O O . ASP A 1 105 ? 25.020 0.425 -0.988 1.00 45.06 105 ASP A O 1
ATOM 865 N N . VAL A 1 106 ? 24.332 0.338 1.158 1.00 52.28 106 VAL A N 1
ATOM 866 C CA . VAL A 1 106 ? 24.466 1.709 1.703 1.00 52.28 106 VAL A CA 1
ATOM 867 C C . VAL A 1 106 ? 24.040 2.924 0.845 1.00 52.28 106 VAL A C 1
ATOM 869 O O . VAL A 1 106 ? 23.893 4.016 1.392 1.00 52.28 106 VAL A O 1
ATOM 872 N N . ASN A 1 107 ? 23.724 2.797 -0.448 1.00 47.94 107 ASN A N 1
ATOM 873 C CA . ASN A 1 107 ? 23.517 3.957 -1.332 1.00 47.94 107 ASN A CA 1
ATOM 874 C C . ASN A 1 107 ? 22.154 3.982 -2.056 1.00 47.94 107 ASN A C 1
ATOM 876 O O . ASN A 1 107 ? 22.064 3.869 -3.282 1.00 47.94 107 ASN A O 1
ATOM 880 N N . ASN A 1 108 ? 21.075 4.244 -1.306 1.00 54.75 108 ASN A N 1
ATOM 881 C CA . ASN A 1 108 ? 19.717 4.459 -1.846 1.00 54.75 108 ASN A CA 1
ATOM 882 C C . ASN A 1 108 ? 19.664 5.477 -3.009 1.00 54.75 108 ASN A C 1
ATOM 884 O O . AS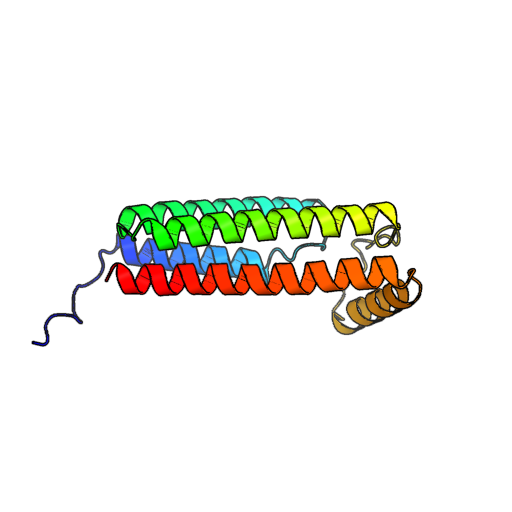N A 1 108 ? 18.836 5.345 -3.910 1.00 54.75 108 ASN A O 1
ATOM 888 N N . GLY A 1 109 ? 20.564 6.468 -3.036 1.00 55.28 109 GLY A N 1
ATOM 889 C CA . GLY A 1 109 ? 20.623 7.467 -4.109 1.00 55.28 109 GLY A CA 1
ATOM 890 C C . GLY A 1 109 ? 21.051 6.908 -5.473 1.00 55.28 109 GLY A C 1
ATOM 891 O O . GLY A 1 109 ? 20.593 7.395 -6.506 1.00 55.28 109 GLY A O 1
ATOM 892 N N . HIS A 1 110 ? 21.884 5.862 -5.505 1.00 58.50 110 HIS A N 1
ATOM 893 C CA . HIS A 1 110 ? 22.388 5.303 -6.762 1.00 58.50 110 HIS A CA 1
ATOM 894 C C . HIS A 1 110 ? 21.354 4.391 -7.448 1.00 58.50 110 HIS A C 1
ATOM 896 O O . HIS A 1 110 ? 21.272 4.363 -8.677 1.00 58.50 110 HIS A O 1
ATOM 902 N N . SER A 1 111 ? 20.506 3.714 -6.662 1.00 64.75 111 SER A N 1
ATOM 903 C CA . SER A 1 111 ? 19.393 2.899 -7.177 1.00 64.75 111 SER A CA 1
ATOM 904 C C . SER A 1 111 ? 18.339 3.756 -7.886 1.00 64.75 111 SER A C 1
ATOM 906 O O . SER A 1 111 ? 17.907 3.412 -8.985 1.00 64.75 111 SER A O 1
ATOM 908 N N . ILE A 1 112 ? 17.978 4.906 -7.304 1.00 67.94 112 ILE A N 1
ATOM 909 C CA . ILE A 1 112 ? 16.987 5.827 -7.883 1.00 67.94 112 ILE A CA 1
ATOM 910 C C . ILE A 1 112 ? 17.496 6.396 -9.216 1.00 67.94 112 ILE A C 1
ATOM 912 O O . ILE A 1 112 ? 16.774 6.394 -10.210 1.00 67.94 112 ILE A 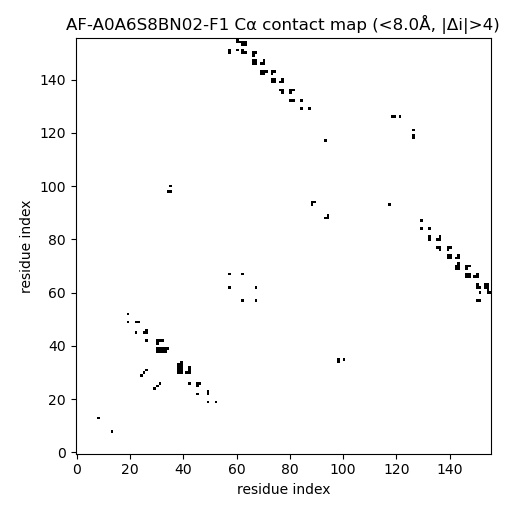O 1
ATOM 916 N N . ALA A 1 113 ? 18.762 6.822 -9.279 1.00 73.38 113 ALA A N 1
ATOM 917 C CA . ALA A 1 113 ? 19.349 7.358 -10.508 1.00 73.38 113 ALA A CA 1
ATOM 918 C C . ALA A 1 113 ? 19.358 6.331 -11.659 1.00 73.38 113 ALA A C 1
ATOM 920 O O . ALA A 1 113 ? 18.979 6.665 -12.783 1.00 73.38 113 ALA A O 1
ATOM 921 N N . LYS A 1 114 ? 19.721 5.070 -11.376 1.00 75.19 114 LYS A N 1
ATOM 922 C CA . LYS A 1 114 ? 19.689 3.975 -12.363 1.00 75.19 114 LYS A CA 1
ATOM 923 C C . LYS A 1 114 ? 18.268 3.661 -12.836 1.00 75.19 114 LYS A C 1
ATOM 925 O O . LYS A 1 114 ? 18.063 3.378 -14.017 1.00 75.19 114 LYS A O 1
ATOM 930 N N . GLU A 1 115 ? 17.282 3.716 -11.943 1.00 74.88 115 GLU A N 1
ATOM 931 C CA . GLU A 1 115 ? 15.877 3.534 -12.314 1.00 74.88 115 GLU 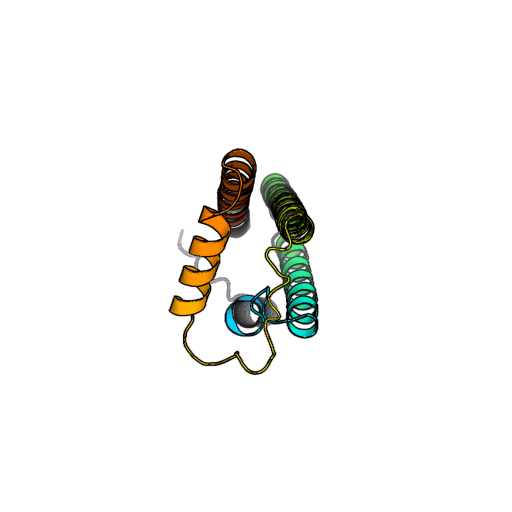A CA 1
ATOM 932 C C . GLU A 1 115 ? 15.395 4.665 -13.232 1.00 74.88 115 GLU A C 1
ATOM 934 O O . GLU A 1 115 ? 14.824 4.393 -14.288 1.00 74.88 115 GLU A O 1
ATOM 939 N N . HIS A 1 116 ? 15.701 5.923 -12.901 1.00 79.25 116 HIS A N 1
ATOM 940 C CA . HIS A 1 116 ? 15.386 7.073 -13.753 1.00 79.25 116 HIS A CA 1
ATOM 941 C C . HIS A 1 116 ? 16.030 6.973 -15.139 1.00 79.25 116 HIS A C 1
ATOM 943 O O . HIS A 1 116 ? 15.383 7.278 -16.143 1.00 79.25 116 HIS A O 1
ATOM 949 N N . GLU A 1 117 ? 17.278 6.509 -15.216 1.00 83.12 117 GLU A N 1
ATOM 950 C CA . GLU A 1 117 ? 17.954 6.283 -16.490 1.00 83.12 117 GLU A CA 1
ATOM 951 C C . GLU A 1 117 ? 17.237 5.204 -17.316 1.00 83.12 117 GLU A C 1
ATOM 953 O O . GLU A 1 117 ? 16.937 5.430 -18.490 1.00 83.12 117 GLU A O 1
ATOM 958 N N . LYS A 1 118 ? 16.873 4.065 -16.712 1.00 81.56 118 LYS A N 1
ATOM 959 C CA . LYS A 1 118 ? 16.100 3.011 -17.392 1.00 81.56 118 LYS A CA 1
ATOM 960 C C . LYS A 1 118 ? 14.724 3.509 -17.848 1.00 81.56 118 LYS A C 1
ATOM 962 O O . LYS A 1 118 ? 14.328 3.250 -18.982 1.00 81.56 118 LYS A O 1
ATOM 967 N N . LEU A 1 119 ? 14.023 4.273 -17.008 1.00 82.12 119 LEU A N 1
ATOM 968 C CA . LEU A 1 119 ? 12.721 4.867 -17.333 1.00 82.12 119 LEU A CA 1
ATOM 969 C C . LEU A 1 119 ? 12.810 5.898 -18.467 1.00 82.12 119 LEU A C 1
ATOM 971 O O . LEU A 1 119 ? 11.858 6.057 -19.232 1.00 82.12 119 LEU A O 1
ATOM 975 N N . SER A 1 120 ? 13.945 6.592 -18.604 1.00 85.62 120 SER A N 1
ATOM 976 C CA . SER A 1 120 ? 14.164 7.562 -19.684 1.00 85.62 120 SER A CA 1
ATOM 977 C C . SER A 1 120 ? 14.246 6.905 -21.067 1.00 85.62 120 SER A C 1
ATOM 979 O O . SER A 1 120 ? 13.869 7.532 -22.056 1.00 85.62 120 SER A O 1
ATOM 981 N N . ARG A 1 121 ? 14.674 5.634 -21.120 1.00 88.00 121 ARG A N 1
ATOM 982 C CA . ARG A 1 121 ? 14.820 4.837 -22.348 1.00 88.00 121 ARG A CA 1
ATOM 983 C C . ARG A 1 121 ? 13.514 4.174 -22.808 1.00 88.00 121 ARG A C 1
ATOM 985 O O . ARG A 1 121 ? 13.466 3.656 -23.918 1.00 88.00 121 ARG A O 1
ATOM 992 N N . LEU A 1 122 ? 12.471 4.173 -21.974 1.00 88.56 122 LEU A N 1
ATOM 993 C CA . LEU A 1 122 ? 11.157 3.627 -22.325 1.00 88.56 122 LEU A CA 1
ATOM 994 C C . LEU A 1 122 ? 10.397 4.538 -23.290 1.00 88.56 122 LEU A C 1
ATOM 996 O O . LEU A 1 122 ? 10.555 5.762 -23.292 1.00 88.56 122 LEU A O 1
ATOM 1000 N N . GLU A 1 123 ? 9.478 3.932 -24.041 1.00 92.75 123 GLU A N 1
ATOM 1001 C CA . GLU A 1 123 ? 8.522 4.669 -24.858 1.00 92.75 123 GLU A CA 1
ATOM 1002 C C . GLU A 1 123 ? 7.706 5.652 -23.988 1.00 92.75 123 GLU A C 1
ATOM 1004 O O . GLU A 1 123 ? 7.253 5.279 -22.894 1.00 92.75 123 GLU A O 1
ATOM 1009 N N . PRO A 1 124 ? 7.466 6.898 -24.449 1.00 93.44 124 PRO A N 1
ATOM 1010 C CA . PRO A 1 124 ? 6.745 7.911 -23.676 1.00 93.44 124 PRO A CA 1
ATOM 1011 C C . PRO A 1 124 ? 5.378 7.450 -23.157 1.00 93.44 124 PRO A C 1
ATOM 1013 O O . PRO A 1 124 ? 4.978 7.840 -22.060 1.00 93.44 124 PRO A O 1
ATOM 1016 N N . VAL A 1 125 ? 4.683 6.596 -23.915 1.00 94.44 125 VAL A N 1
ATOM 1017 C CA . VAL A 1 125 ? 3.372 6.041 -23.548 1.00 94.44 125 VAL A CA 1
ATOM 1018 C C . VAL A 1 125 ? 3.472 5.170 -22.294 1.00 94.44 125 VAL A C 1
ATOM 1020 O O . VAL A 1 125 ? 2.691 5.343 -21.356 1.00 94.44 125 VAL A O 1
ATOM 1023 N N . ILE A 1 126 ? 4.464 4.278 -22.237 1.00 92.75 126 ILE A N 1
ATOM 1024 C CA . ILE A 1 126 ? 4.687 3.375 -21.100 1.00 92.75 126 ILE A CA 1
ATOM 1025 C C . ILE A 1 126 ? 5.118 4.176 -19.875 1.00 92.75 126 ILE A C 1
ATOM 1027 O O . ILE A 1 126 ? 4.581 3.978 -18.786 1.00 92.75 126 ILE A O 1
ATOM 1031 N N . ARG A 1 127 ? 6.037 5.133 -20.053 1.00 90.88 127 ARG A N 1
ATOM 1032 C CA . ARG A 1 127 ? 6.491 6.013 -18.970 1.00 90.88 127 ARG A CA 1
ATOM 1033 C C . ARG A 1 127 ? 5.331 6.798 -18.359 1.00 90.88 127 ARG A C 1
ATOM 1035 O O . ARG A 1 127 ? 5.207 6.850 -17.140 1.00 90.88 127 ARG A O 1
ATOM 1042 N N . ASN A 1 128 ? 4.462 7.365 -19.196 1.00 93.75 128 ASN A N 1
ATOM 1043 C CA . ASN A 1 128 ? 3.272 8.072 -18.732 1.00 93.75 128 ASN A CA 1
ATOM 1044 C C . ASN A 1 128 ? 2.320 7.130 -17.979 1.00 93.75 128 ASN A C 1
ATOM 1046 O O . ASN A 1 128 ? 1.796 7.497 -16.933 1.00 93.75 128 ASN A O 1
ATOM 1050 N N . LYS A 1 129 ? 2.139 5.892 -18.460 1.00 94.12 129 LYS A N 1
ATOM 1051 C CA . LYS A 1 129 ? 1.327 4.878 -17.771 1.00 94.12 129 LYS A CA 1
ATOM 1052 C C . LYS A 1 129 ? 1.886 4.543 -16.382 1.00 94.12 129 LYS A C 1
ATOM 1054 O O . LYS A 1 129 ? 1.114 4.506 -15.430 1.00 94.12 129 LYS A O 1
ATOM 1059 N N . ILE A 1 130 ? 3.200 4.332 -16.251 1.00 91.00 130 ILE A N 1
ATOM 1060 C CA . ILE A 1 130 ? 3.857 4.075 -14.955 1.00 91.00 130 ILE A CA 1
ATOM 1061 C C . ILE A 1 130 ? 3.676 5.273 -14.018 1.00 91.00 130 ILE A C 1
ATOM 1063 O O . ILE A 1 130 ? 3.256 5.092 -12.879 1.00 91.00 130 ILE A O 1
ATOM 1067 N N . TRP A 1 131 ? 3.904 6.492 -14.514 1.00 93.00 131 TRP A N 1
ATOM 1068 C CA . TRP A 1 131 ? 3.723 7.714 -13.729 1.00 93.00 131 TRP A CA 1
ATOM 1069 C C . TRP A 1 131 ? 2.288 7.861 -13.205 1.00 93.00 131 TRP A C 1
ATOM 1071 O O . TRP A 1 131 ? 2.082 8.135 -12.024 1.00 93.00 131 TRP A O 1
ATOM 1081 N N . TRP A 1 132 ? 1.282 7.600 -14.045 1.00 95.00 132 TRP A N 1
ATOM 1082 C CA . TRP A 1 132 ? -0.118 7.604 -13.614 1.00 95.00 132 TRP A CA 1
ATOM 1083 C C . TRP A 1 132 ? -0.415 6.545 -12.551 1.00 95.00 132 TRP A C 1
ATOM 1085 O O . TRP A 1 132 ? -1.181 6.821 -11.629 1.00 95.00 132 TRP A O 1
ATOM 1095 N N . MET A 1 133 ? 0.191 5.357 -12.645 1.00 93.06 133 MET A N 1
ATOM 1096 C CA . MET A 1 133 ? 0.056 4.330 -11.607 1.00 93.06 133 MET A CA 1
ATOM 109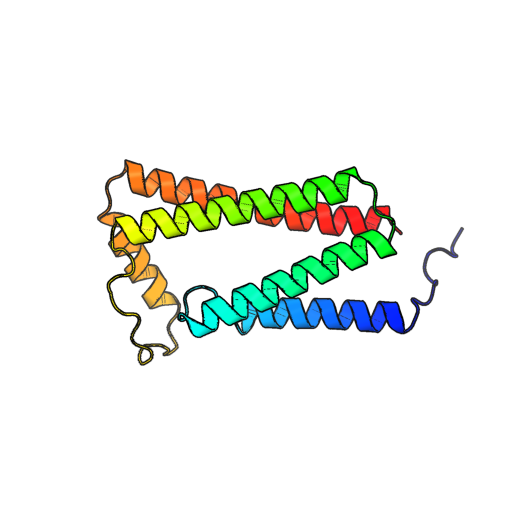7 C C . MET A 1 133 ? 0.651 4.797 -10.277 1.00 93.06 133 MET A C 1
ATOM 1099 O O . MET A 1 133 ? 0.040 4.555 -9.241 1.00 93.06 133 MET A O 1
ATOM 1103 N N . ASP A 1 134 ? 1.777 5.511 -10.291 1.00 89.81 134 ASP A N 1
ATOM 1104 C CA . ASP A 1 134 ? 2.383 6.064 -9.073 1.00 89.81 134 ASP A CA 1
ATOM 1105 C C . ASP A 1 134 ? 1.510 7.135 -8.425 1.00 89.81 134 ASP A C 1
ATOM 1107 O O . ASP A 1 134 ? 1.247 7.071 -7.224 1.00 89.81 134 ASP A O 1
ATOM 1111 N N . VAL A 1 135 ? 0.972 8.061 -9.221 1.00 93.81 135 VAL A N 1
ATOM 1112 C CA . VAL A 1 135 ? 0.006 9.059 -8.736 1.00 93.81 135 VAL A CA 1
ATOM 1113 C C . VAL A 1 135 ? -1.223 8.379 -8.133 1.00 93.81 135 VAL A C 1
ATOM 1115 O O . VAL A 1 135 ? -1.703 8.780 -7.070 1.00 93.81 135 VAL A O 1
ATOM 1118 N N . PHE A 1 136 ? -1.728 7.331 -8.785 1.00 94.12 136 PHE A N 1
ATOM 1119 C CA . PHE A 1 136 ? -2.874 6.566 -8.305 1.00 94.12 136 PHE A CA 1
ATOM 1120 C C . PHE A 1 136 ? -2.557 5.878 -6.971 1.00 94.12 136 PHE A C 1
ATOM 1122 O O . PHE A 1 136 ? -3.309 6.043 -6.014 1.00 94.12 136 PHE A O 1
ATOM 1129 N N . ILE A 1 137 ? -1.420 5.183 -6.866 1.00 90.81 137 ILE A N 1
ATOM 1130 C CA . ILE A 1 137 ? -0.968 4.529 -5.629 1.00 90.81 137 ILE A CA 1
ATOM 1131 C C . ILE A 1 137 ? -0.868 5.548 -4.489 1.00 90.81 137 ILE A C 1
ATOM 1133 O O . ILE A 1 137 ? -1.511 5.346 -3.461 1.00 90.81 137 ILE A O 1
ATOM 1137 N N . MET A 1 138 ? -0.173 6.673 -4.691 1.00 91.94 138 MET A N 1
ATOM 1138 C CA . MET A 1 138 ? -0.035 7.727 -3.674 1.00 91.94 138 MET A CA 1
ATOM 1139 C C . MET A 1 138 ? -1.389 8.320 -3.259 1.00 91.94 138 MET A C 1
ATOM 1141 O O . MET A 1 138 ? -1.617 8.634 -2.090 1.00 91.94 138 MET A O 1
ATOM 1145 N N . THR A 1 139 ? -2.319 8.478 -4.205 1.00 93.88 139 THR A N 1
ATOM 1146 C CA . THR A 1 139 ? -3.666 8.997 -3.922 1.00 93.88 139 THR A CA 1
ATOM 1147 C C . THR A 1 139 ? -4.455 8.030 -3.042 1.00 93.88 139 THR A C 1
ATOM 1149 O O . THR A 1 139 ? -5.035 8.439 -2.036 1.00 93.88 139 THR A O 1
ATOM 1152 N N . PHE A 1 140 ? -4.467 6.741 -3.390 1.00 93.19 140 PHE A N 1
ATOM 1153 C CA . PHE A 1 140 ? -5.198 5.734 -2.620 1.00 93.19 140 PHE A CA 1
ATOM 1154 C C . PHE A 1 140 ? -4.549 5.417 -1.283 1.00 93.19 140 PHE A C 1
ATOM 1156 O O . PHE A 1 140 ? -5.269 5.158 -0.323 1.00 93.19 140 PHE A O 1
ATOM 1163 N N . GLU A 1 141 ? -3.228 5.500 -1.188 1.00 89.12 141 GLU A N 1
ATOM 1164 C CA . GLU A 1 141 ? -2.510 5.431 0.078 1.00 89.12 141 GLU A CA 1
ATOM 1165 C C . GLU A 1 141 ? -2.957 6.562 1.017 1.00 89.12 141 GLU A C 1
ATOM 1167 O O . GLU A 1 141 ? -3.397 6.309 2.140 1.00 89.12 141 GLU A O 1
ATOM 1172 N N . ASN A 1 142 ? -2.967 7.810 0.538 1.00 89.62 142 ASN A N 1
ATOM 1173 C CA . ASN A 1 142 ? -3.450 8.947 1.325 1.00 89.62 142 ASN A CA 1
ATOM 1174 C C . ASN A 1 142 ? -4.938 8.827 1.686 1.00 89.62 142 ASN A C 1
ATOM 1176 O O . ASN A 1 142 ? -5.340 9.193 2.795 1.00 89.62 142 ASN A O 1
ATOM 1180 N N . LEU A 1 143 ? -5.771 8.294 0.788 1.00 91.88 143 LEU A N 1
ATOM 1181 C CA . LEU A 1 143 ? -7.189 8.051 1.062 1.00 91.88 143 LEU A CA 1
ATOM 1182 C C . LEU A 1 143 ? -7.384 6.941 2.107 1.00 91.88 143 LEU A C 1
ATOM 1184 O O . LEU A 1 143 ? -8.253 7.051 2.976 1.00 91.88 143 LEU A O 1
ATOM 1188 N N . LEU A 1 144 ? -6.550 5.901 2.073 1.00 90.38 144 LEU A N 1
ATOM 1189 C CA . LEU A 1 144 ? -6.507 4.836 3.071 1.00 90.38 144 LEU A CA 1
ATOM 1190 C C . LEU A 1 144 ? -6.147 5.410 4.446 1.00 90.38 144 LEU A C 1
ATOM 1192 O O . LEU A 1 144 ? -6.888 5.189 5.404 1.00 90.38 144 LEU A O 1
ATOM 1196 N N . PHE A 1 145 ? -5.102 6.238 4.539 1.00 88.25 145 PHE A N 1
ATOM 1197 C CA . PHE A 1 145 ? -4.754 6.933 5.783 1.00 88.25 145 PHE A CA 1
ATOM 1198 C C . PHE A 1 145 ? -5.867 7.868 6.263 1.00 88.25 145 PHE A C 1
ATOM 1200 O O . PHE A 1 145 ? -6.256 7.830 7.430 1.00 88.25 145 PHE A O 1
ATOM 1207 N N . THR A 1 146 ? -6.432 8.673 5.364 1.00 89.75 146 THR A N 1
ATOM 1208 C CA . THR A 1 146 ? -7.486 9.638 5.704 1.00 89.75 146 THR A CA 1
ATOM 1209 C C . THR A 1 146 ? -8.744 8.933 6.200 1.00 89.75 146 THR A C 1
ATOM 1211 O O . THR A 1 146 ? -9.327 9.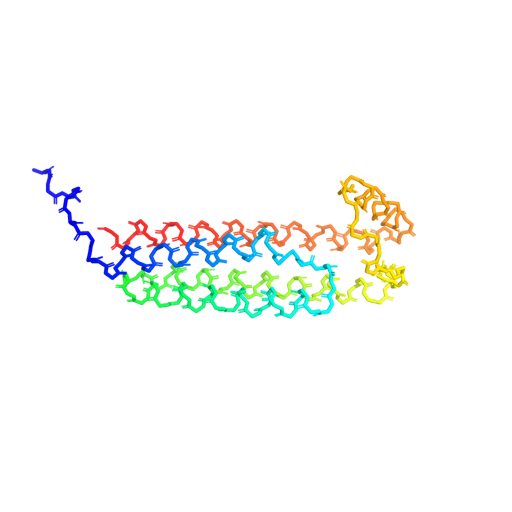340 7.206 1.00 89.75 146 THR A O 1
ATOM 1214 N N . SER A 1 147 ? -9.166 7.859 5.530 1.00 89.50 147 SER A N 1
ATOM 1215 C CA . SER A 1 147 ? -10.335 7.068 5.930 1.00 89.50 147 SER A CA 1
ATOM 1216 C C . SER A 1 147 ? -10.117 6.346 7.257 1.00 89.50 147 SER A C 1
ATOM 1218 O O . SER A 1 147 ? -11.039 6.294 8.072 1.00 89.50 147 SER A O 1
ATOM 1220 N N . PHE A 1 148 ? -8.900 5.865 7.514 1.00 87.81 148 PHE A N 1
ATOM 1221 C CA . PHE A 1 148 ? -8.519 5.274 8.790 1.00 87.81 148 PHE A CA 1
ATOM 1222 C C . PHE A 1 148 ? -8.570 6.291 9.938 1.00 87.81 148 PHE A C 1
ATOM 1224 O O . PHE A 1 148 ? -9.308 6.086 10.902 1.00 87.81 148 PHE A O 1
ATOM 1231 N N . VAL A 1 149 ? -7.848 7.411 9.818 1.00 87.81 149 VAL A N 1
ATOM 1232 C CA . VAL A 1 149 ? -7.791 8.459 10.853 1.00 87.81 149 VAL A CA 1
ATOM 1233 C C . VAL A 1 149 ? -9.181 9.039 11.112 1.00 87.81 149 VAL A C 1
ATOM 1235 O O . VAL A 1 149 ? -9.608 9.117 12.262 1.00 87.81 149 VAL A O 1
ATOM 1238 N N . SER A 1 150 ? -9.927 9.363 10.051 1.00 87.19 150 SER A N 1
ATOM 1239 C CA . SER A 1 150 ? -11.309 9.859 10.166 1.00 87.19 150 SER A CA 1
ATOM 1240 C C . SER A 1 150 ? -12.248 8.814 10.775 1.00 87.19 150 SER A C 1
ATOM 1242 O O . SER A 1 150 ? -13.153 9.135 11.544 1.00 87.19 150 SER A O 1
ATOM 1244 N N . GLY A 1 151 ? -12.033 7.536 10.454 1.00 86.00 151 GLY A N 1
ATOM 1245 C CA . GLY A 1 151 ? -12.767 6.422 11.039 1.00 86.00 151 GLY A CA 1
ATOM 1246 C C . GLY A 1 151 ? -12.541 6.312 12.545 1.00 86.00 151 GLY A C 1
ATOM 1247 O O . GLY A 1 151 ? -13.510 6.148 13.289 1.00 86.00 151 GLY A O 1
ATOM 1248 N N . MET A 1 152 ? -11.291 6.462 12.995 1.00 84.12 152 MET A N 1
ATOM 1249 C CA . MET A 1 152 ? -10.937 6.441 14.416 1.00 84.12 152 MET A CA 1
ATOM 1250 C C . MET A 1 152 ? -11.530 7.626 15.180 1.00 84.12 152 MET A C 1
ATOM 1252 O O . MET A 1 152 ? -12.078 7.423 16.259 1.00 84.12 152 MET A O 1
ATOM 1256 N N . THR A 1 153 ? -11.491 8.840 14.622 1.00 84.31 153 THR A N 1
ATOM 1257 C CA . THR A 1 153 ? -12.085 10.020 15.276 1.00 84.31 153 THR A CA 1
ATOM 1258 C C . THR A 1 153 ? -13.609 9.967 15.317 1.00 84.31 153 THR A C 1
ATOM 1260 O O . THR A 1 153 ? -14.203 10.499 16.243 1.00 84.31 153 THR A O 1
ATOM 1263 N N . SER A 1 154 ? -14.255 9.299 14.356 1.00 79.88 154 SER A N 1
ATOM 1264 C CA . SER A 1 154 ? -15.717 9.136 14.341 1.00 79.88 154 SER A CA 1
ATOM 1265 C C . SER A 1 154 ? -16.260 8.086 15.320 1.00 79.88 154 SER A C 1
ATOM 1267 O O . SER A 1 154 ? -17.474 8.024 15.523 1.00 79.88 154 SER A O 1
ATOM 1269 N N . GLY A 1 155 ? -15.388 7.213 15.841 1.00 65.00 155 GLY A N 1
ATOM 1270 C CA . GLY A 1 155 ? -15.730 6.143 16.787 1.00 65.00 155 GLY A CA 1
ATOM 1271 C C . GLY A 1 155 ? -15.408 6.466 18.252 1.00 65.00 155 GLY A C 1
ATOM 1272 O O . GLY A 1 155 ? -15.724 5.653 19.122 1.00 65.00 155 GLY A O 1
ATOM 1273 N N . LEU A 1 156 ? -14.778 7.618 18.507 1.00 55.25 156 LEU A N 1
ATOM 1274 C CA . LEU A 1 156 ? -14.546 8.202 19.833 1.00 55.25 156 LEU A CA 1
ATOM 1275 C C . LEU A 1 156 ? -15.685 9.163 20.191 1.00 55.25 156 LEU A C 1
ATOM 1277 O O . LEU A 1 156 ? -16.068 9.163 21.382 1.00 55.25 156 LEU A O 1
#

Sequence (156 aa):
MYDVFHRAGSRFSRLFAIQMWVTGVICTFICQLGQGKLSDAIHFVTATMYMIDHVVLFSYLKTRRIFRSAFYVSFLAMAAAMREKKRIHREHDLFSGEYSLDDIDVNNGHSIAKEHEKLSRLEPVIRNKIWWMDVFIMTFENLLFTSFVSGMTSGL

Solvent-accessible surface area (backbone atoms only — not comparable to full-atom values): 8735 Å² total; per-residue (Å²): 144,76,82,80,83,72,74,77,68,52,73,64,57,54,52,49,52,50,48,55,50,52,49,50,50,44,35,63,71,74,23,46,80,78,77,40,75,66,38,36,49,53,23,52,52,43,50,49,51,52,51,51,51,52,54,52,46,43,61,73,46,64,34,59,66,66,34,56,49,48,26,51,52,23,50,52,53,27,53,50,36,52,50,51,49,54,48,54,38,60,76,68,51,73,66,70,70,71,82,50,86,83,71,82,63,96,48,74,68,60,56,54,54,53,50,52,54,57,53,67,74,45,59,70,68,59,45,51,51,51,52,51,38,51,54,48,34,56,50,24,51,52,45,27,52,50,25,47,56,52,29,55,64,74,44,109

Nearest PDB structures (foldseek):
  4fzs-assembly1_B  TM=2.740E-01  e=2.054E+00  Homo sapiens
  2z0n-assembly1_A-2  TM=2.452E-01  e=2.534E+00  Homo sapiens
  8i21-assembly1_A  TM=2.490E-01  e=4.758E+00  Sacchar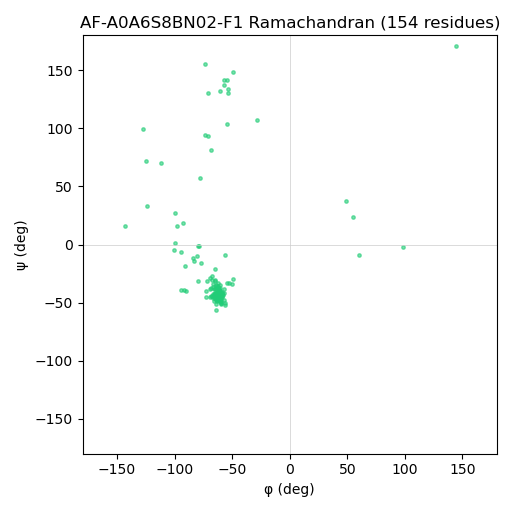omyces cerevisiae S288C

Secondary structure (DSSP, 8-state):
--TTS-----HHHHHHHHHHHHHHHIIIIIS-TTS-HHHHHHHHHHHHHHHHHHHHHHHHTT--HHHHHHHHHHHHHHHHHHHHHHHHHHHTTTT-S---TT--SS-HHHHHHHHHHHHHTS-HHHHHHHHHHHHHHHHHHHHHHHHHHHHHHHT-

Foldseek 3Di:
DPPPPDPPPPPVVVVLVVVLVVLVCCLPPVQDCPLDDVSNVVNVVSVVVNVVSLVVVCVVLVFDPVLVVLLVVLVVQLVVLVVVLVVLCVVLVVPVPDPDNVPPDDCPPVVVVSSVVSLVPDDPVSSVSNVVSVVSNVVSVVSNVVSSVVRNVRSD

Mean predicted aligned error: 8.37 Å

pLDDT: mean 80.32, std 14.57, range [41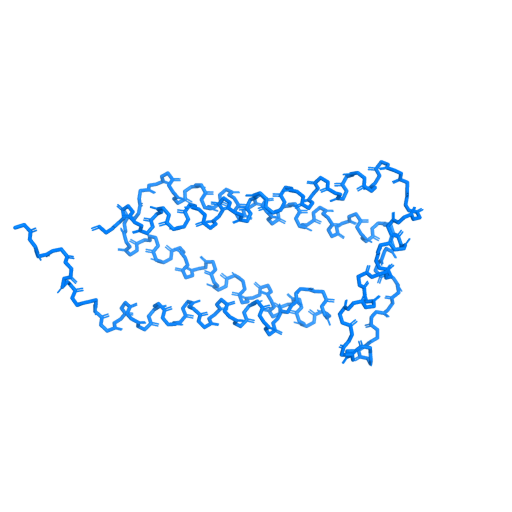.16, 95.0]

Radius of gyration: 19.41 Å; Cα contacts (8 Å, |Δi|>4): 88; chains: 1; bounding box: 45×33×56 Å